Protein AF-A0A3M1JXD5-F1 (afdb_monomer_lite)

Radius of gyration: 14.43 Å; chains: 1; bounding box: 38×25×39 Å

pLDDT: mean 81.19, std 14.07, range [37.0, 92.88]

Sequence (109 aa):
MCRTNLETWLRRLETGLDRFEGVQWIERVGDIARLRDVVLHMTPEAAARCAARIDHEEIVRIDRAIAVATQTDETDDRARAAFMDACESLERCLAPARPYGRAPHVQES

Secondary structure (DSSP, 8-state):
--HHHHHHHHHHHHHHHTT--SHHHHHHHHHHHHHHHHHHT--HHHHHHHHHH--HHHHHHHHHHHHHHH-SSS-HHHHHHHHHHHHHHHHHHHGGG-SS---------

Structure (mmCIF, N/CA/C/O backbone):
data_AF-A0A3M1JXD5-F1
#
_entry.id   AF-A0A3M1JXD5-F1
#
loop_
_atom_site.group_PDB
_atom_site.id
_atom_site.type_symbol
_atom_site.label_atom_id
_atom_site.label_alt_id
_atom_site.label_comp_id
_atom_site.label_asym_id
_atom_site.label_entity_id
_atom_site.label_seq_id
_atom_site.pdbx_PDB_ins_code
_atom_site.Cartn_x
_atom_site.Cartn_y
_atom_site.Cartn_z
_atom_site.occupancy
_atom_site.B_iso_or_equiv
_atom_site.auth_seq_id
_atom_site.auth_comp_id
_atom_site.auth_asym_id
_atom_site.auth_atom_id
_atom_site.pdbx_PDB_model_num
ATOM 1 N N . MET A 1 1 ? 15.236 2.543 -5.110 1.00 67.81 1 MET A N 1
ATOM 2 C CA . MET A 1 1 ? 14.177 1.743 -4.453 1.00 67.81 1 MET A CA 1
ATOM 3 C C . MET A 1 1 ? 14.065 0.398 -5.149 1.00 67.81 1 MET A C 1
ATOM 5 O O . MET A 1 1 ? 14.149 0.374 -6.368 1.00 67.81 1 MET A O 1
ATOM 9 N N . CYS A 1 2 ? 13.896 -0.694 -4.402 1.00 75.75 2 CYS A N 1
ATOM 10 C CA . CYS A 1 2 ? 13.814 -2.055 -4.949 1.00 75.75 2 CYS A CA 1
ATOM 11 C C . CYS A 1 2 ? 12.413 -2.649 -4.737 1.00 75.75 2 CYS A C 1
ATOM 13 O O . CYS A 1 2 ? 11.705 -2.216 -3.829 1.00 75.75 2 CYS A O 1
ATOM 15 N N . ARG A 1 3 ? 12.038 -3.677 -5.517 1.00 82.12 3 ARG A N 1
ATOM 16 C CA . ARG A 1 3 ? 10.766 -4.423 -5.369 1.00 82.12 3 ARG A CA 1
ATOM 17 C C . ARG A 1 3 ? 10.488 -4.836 -3.917 1.00 82.12 3 ARG A C 1
ATOM 19 O O . ARG A 1 3 ? 9.366 -4.717 -3.444 1.00 82.12 3 ARG A O 1
ATOM 26 N N . THR A 1 4 ? 11.535 -5.212 -3.185 1.00 86.19 4 THR A N 1
ATOM 27 C CA . THR A 1 4 ? 11.487 -5.570 -1.760 1.00 86.19 4 THR A CA 1
ATOM 28 C C . THR A 1 4 ? 10.920 -4.463 -0.861 1.00 86.19 4 THR A C 1
ATOM 30 O O . THR A 1 4 ? 10.237 -4.766 0.114 1.00 86.19 4 THR A O 1
ATOM 33 N N . ASN A 1 5 ? 11.141 -3.182 -1.182 1.00 87.12 5 ASN A N 1
ATOM 34 C CA . ASN A 1 5 ? 10.566 -2.076 -0.408 1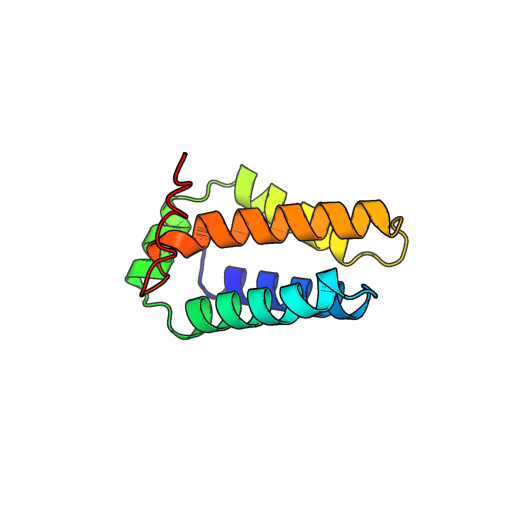.00 87.12 5 ASN A CA 1
ATOM 35 C C . ASN A 1 5 ? 9.046 -2.007 -0.606 1.00 87.12 5 ASN A C 1
ATOM 37 O O . ASN A 1 5 ? 8.313 -1.875 0.368 1.00 87.12 5 ASN A O 1
ATOM 41 N N . LEU A 1 6 ? 8.573 -2.179 -1.847 1.00 87.69 6 LEU A N 1
ATOM 42 C CA . LEU A 1 6 ? 7.142 -2.221 -2.171 1.00 87.69 6 LEU A CA 1
ATOM 43 C C . LEU A 1 6 ? 6.453 -3.407 -1.479 1.00 87.69 6 LEU A C 1
ATOM 45 O O . LEU A 1 6 ? 5.402 -3.239 -0.868 1.00 87.69 6 LEU A O 1
ATOM 49 N N . GLU A 1 7 ? 7.075 -4.590 -1.511 1.00 91.44 7 GLU A N 1
ATOM 50 C CA . GLU A 1 7 ? 6.590 -5.781 -0.796 1.00 91.44 7 GLU A CA 1
ATOM 51 C C . GLU A 1 7 ? 6.514 -5.541 0.723 1.00 91.44 7 GLU A C 1
ATOM 53 O O . GLU A 1 7 ? 5.544 -5.934 1.373 1.00 91.44 7 GLU A O 1
ATOM 58 N N . THR A 1 8 ? 7.519 -4.867 1.290 1.00 92.88 8 THR A N 1
ATOM 59 C CA . THR A 1 8 ? 7.568 -4.537 2.723 1.00 92.88 8 THR A CA 1
ATOM 60 C C . THR A 1 8 ? 6.454 -3.570 3.111 1.00 92.88 8 THR A C 1
ATOM 62 O O . THR A 1 8 ? 5.778 -3.783 4.117 1.00 92.88 8 THR A O 1
ATOM 65 N N . TRP A 1 9 ? 6.231 -2.528 2.313 1.00 92.44 9 TRP A N 1
ATOM 66 C CA . TRP A 1 9 ? 5.154 -1.570 2.536 1.00 92.44 9 TRP A CA 1
ATOM 67 C C . TRP A 1 9 ? 3.776 -2.217 2.473 1.00 92.44 9 TRP A C 1
ATOM 69 O O . TRP A 1 9 ? 2.975 -2.021 3.386 1.00 92.44 9 TRP A O 1
ATOM 79 N N . LEU A 1 10 ? 3.525 -3.049 1.459 1.00 92.31 10 LEU A N 1
ATOM 80 C CA . LEU A 1 10 ? 2.255 -3.759 1.327 1.00 92.31 10 LEU A CA 1
ATOM 81 C C . LEU A 1 10 ? 2.001 -4.698 2.502 1.00 92.31 10 LEU A C 1
ATOM 83 O O . LEU A 1 10 ? 0.914 -4.666 3.062 1.00 92.31 10 LEU A O 1
ATOM 87 N N . ARG A 1 11 ? 3.009 -5.458 2.947 1.00 92.19 11 ARG A N 1
ATOM 88 C CA . ARG A 1 11 ? 2.863 -6.332 4.120 1.00 92.19 11 ARG A CA 1
ATOM 89 C C . ARG A 1 11 ? 2.507 -5.547 5.384 1.00 92.19 11 ARG A C 1
ATOM 91 O O . ARG A 1 11 ? 1.678 -5.989 6.170 1.00 92.19 11 ARG A O 1
ATOM 98 N N . ARG A 1 12 ? 3.131 -4.384 5.594 1.00 92.19 12 ARG A N 1
ATOM 99 C CA . ARG A 1 12 ? 2.822 -3.528 6.750 1.00 92.19 12 ARG A CA 1
ATOM 100 C C . ARG A 1 12 ? 1.401 -2.973 6.670 1.00 92.19 12 ARG A C 1
ATOM 102 O O . ARG A 1 12 ? 0.726 -2.918 7.691 1.00 92.19 12 ARG A O 1
ATOM 109 N N . LEU A 1 13 ? 0.936 -2.601 5.478 1.00 90.56 13 LEU A N 1
ATOM 110 C CA . LEU A 1 13 ? -0.450 -2.185 5.277 1.00 90.56 13 LEU A CA 1
ATOM 111 C C . LEU A 1 13 ? -1.428 -3.338 5.51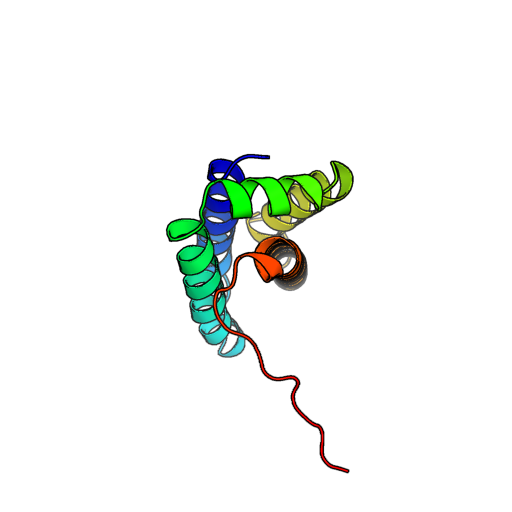3 1.00 90.56 13 LEU A C 1
ATOM 113 O O . LEU A 1 13 ? -2.392 -3.132 6.231 1.00 90.56 13 LEU A O 1
ATOM 117 N N . GLU A 1 14 ? -1.163 -4.550 5.020 1.00 90.25 14 GLU A N 1
ATOM 118 C CA . GLU A 1 14 ? -1.987 -5.733 5.331 1.00 90.25 14 GLU A CA 1
ATOM 119 C C . GLU A 1 14 ? -2.171 -5.894 6.851 1.00 90.25 14 GLU A C 1
ATOM 121 O O . GLU A 1 14 ? -3.296 -5.991 7.327 1.00 90.25 14 GLU A O 1
ATOM 126 N N . THR A 1 15 ? -1.086 -5.789 7.627 1.00 86.62 15 THR A N 1
ATOM 127 C CA . THR A 1 15 ? -1.153 -5.840 9.100 1.00 86.62 15 THR A CA 1
ATOM 128 C C . THR A 1 15 ? -1.947 -4.684 9.718 1.00 86.62 15 THR A C 1
ATOM 130 O O . THR A 1 15 ? -2.627 -4.871 10.724 1.00 86.62 15 THR A O 1
ATOM 133 N N . GLY A 1 16 ? -1.855 -3.474 9.160 1.00 83.88 16 GLY A N 1
ATOM 134 C CA . GLY A 1 16 ? -2.648 -2.332 9.627 1.00 83.88 16 GLY A CA 1
ATOM 135 C C . GLY A 1 16 ? -4.137 -2.489 9.316 1.00 83.88 16 GLY A C 1
ATOM 136 O O . GLY A 1 16 ? -4.978 -2.106 10.123 1.00 83.88 16 GLY A O 1
ATOM 137 N N . LEU A 1 17 ? -4.457 -3.096 8.173 1.00 85.25 17 LEU A N 1
ATOM 138 C CA . LEU A 1 17 ? -5.820 -3.292 7.696 1.00 85.25 17 LEU A CA 1
ATOM 139 C C . LEU A 1 17 ? -6.618 -4.267 8.567 1.00 85.25 17 LEU A C 1
ATOM 141 O O . LEU A 1 17 ? -7.799 -4.022 8.793 1.00 85.25 17 LEU A O 1
ATOM 145 N N . ASP A 1 18 ? -5.969 -5.301 9.113 1.00 82.62 18 ASP A N 1
ATOM 146 C CA . ASP A 1 18 ? -6.580 -6.269 10.044 1.00 82.62 18 ASP A CA 1
ATOM 147 C C . ASP A 1 18 ? -7.188 -5.608 11.293 1.00 82.62 18 ASP A C 1
ATOM 149 O O . ASP A 1 18 ? -7.982 -6.216 12.009 1.00 82.62 18 ASP A O 1
ATOM 153 N N . ARG A 1 19 ? -6.810 -4.357 11.573 1.00 79.81 19 ARG A N 1
ATOM 154 C CA . ARG A 1 19 ? -7.273 -3.590 12.731 1.00 79.81 19 ARG A CA 1
ATOM 155 C C . ARG A 1 19 ? -8.473 -2.699 12.431 1.00 79.81 19 ARG A C 1
ATOM 157 O O . ARG A 1 19 ? -9.043 -2.142 13.364 1.00 79.81 19 ARG A O 1
ATOM 164 N N . PHE A 1 20 ? -8.839 -2.516 11.165 1.00 83.44 20 PHE A N 1
ATOM 165 C CA . PHE A 1 20 ? -9.932 -1.627 10.791 1.00 83.44 20 PHE A CA 1
ATOM 166 C C . PHE A 1 20 ? -11.223 -2.403 10.549 1.00 83.44 20 PHE A C 1
ATOM 168 O O . PHE A 1 20 ? -11.305 -3.269 9.681 1.00 83.44 20 PHE A O 1
ATOM 175 N N . GLU A 1 21 ? -12.267 -2.037 11.288 1.00 79.38 21 GLU A N 1
ATOM 176 C CA . GLU A 1 21 ? -13.601 -2.612 11.137 1.00 79.38 21 GLU A CA 1
ATOM 177 C C . GLU A 1 21 ? -14.507 -1.725 10.269 1.00 79.38 21 GLU A C 1
ATOM 179 O O . GLU A 1 21 ? -14.421 -0.494 10.282 1.00 79.38 21 GLU A O 1
ATOM 184 N N . GLY A 1 22 ? -15.419 -2.353 9.521 1.00 80.12 22 GLY A N 1
ATOM 185 C CA . GLY A 1 22 ? -16.447 -1.678 8.725 1.00 80.12 22 GLY A CA 1
ATOM 186 C C . GLY A 1 22 ? -16.391 -2.001 7.230 1.00 80.12 22 GLY A C 1
ATOM 187 O O . GLY A 1 22 ? -15.350 -2.345 6.679 1.00 80.12 22 GLY A O 1
ATOM 188 N N . VAL A 1 23 ? -17.538 -1.864 6.555 1.00 77.44 23 VAL A N 1
ATOM 189 C CA . VAL A 1 23 ? -17.734 -2.290 5.152 1.00 77.44 23 VAL A CA 1
ATOM 190 C C . VAL A 1 23 ? -16.734 -1.640 4.192 1.00 77.44 23 VAL A C 1
ATOM 192 O O . VAL A 1 23 ? -16.205 -2.312 3.312 1.00 77.44 23 VAL A O 1
ATOM 195 N N . GLN A 1 24 ? -16.397 -0.366 4.409 1.00 77.44 24 GLN A N 1
ATOM 196 C CA . GLN A 1 24 ? -15.413 0.353 3.592 1.00 77.44 24 GLN A CA 1
ATOM 197 C C . GLN A 1 24 ? -14.009 -0.280 3.618 1.00 77.44 24 GLN A C 1
ATOM 199 O O . GLN A 1 24 ? -13.251 -0.125 2.667 1.00 77.44 24 GLN A O 1
ATOM 204 N N . TRP A 1 25 ? -13.649 -1.005 4.682 1.00 82.62 25 TRP A N 1
ATOM 205 C CA . TRP A 1 25 ? -12.334 -1.638 4.832 1.00 82.62 25 TRP A CA 1
ATOM 206 C C . TRP A 1 25 ? -12.264 -3.015 4.175 1.00 82.62 25 TRP A C 1
ATOM 208 O O . TRP A 1 25 ? -11.194 -3.427 3.735 1.00 82.62 25 TRP A O 1
ATOM 218 N N . ILE A 1 26 ? -13.412 -3.673 3.993 1.00 80.69 26 ILE A N 1
ATOM 219 C CA . ILE A 1 26 ? -13.517 -4.918 3.221 1.00 80.69 26 ILE A CA 1
ATOM 220 C C . ILE A 1 26 ? -13.091 -4.671 1.768 1.00 80.69 26 ILE A C 1
ATOM 222 O O . ILE A 1 26 ? -12.313 -5.442 1.208 1.00 80.69 26 ILE A O 1
ATOM 226 N N . GLU A 1 27 ? -13.532 -3.563 1.167 1.00 81.75 27 GLU A N 1
ATOM 227 C CA . GLU A 1 27 ? -13.108 -3.176 -0.186 1.00 81.75 27 GLU A CA 1
ATOM 228 C C . GLU A 1 27 ? -11.591 -2.939 -0.259 1.00 81.75 27 GLU A C 1
ATOM 230 O O . GLU A 1 27 ? -10.940 -3.325 -1.235 1.00 81.75 27 GLU A O 1
ATOM 235 N 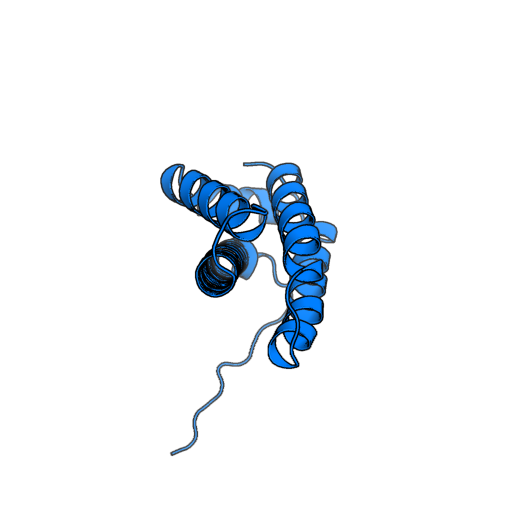N . ARG A 1 28 ? -11.000 -2.396 0.816 1.00 85.19 28 ARG A N 1
ATOM 236 C CA . ARG A 1 28 ? -9.552 -2.156 0.904 1.00 85.19 28 ARG A CA 1
ATOM 237 C C . ARG A 1 28 ? -8.728 -3.431 0.978 1.00 85.19 28 ARG A C 1
ATOM 239 O O . ARG A 1 28 ? -7.621 -3.434 0.446 1.00 85.19 28 ARG A O 1
ATOM 246 N N . VAL A 1 29 ? -9.262 -4.527 1.518 1.00 85.00 29 VAL A N 1
ATOM 247 C CA . VAL A 1 29 ? -8.594 -5.841 1.440 1.00 85.00 29 VAL A CA 1
ATOM 248 C C . VAL A 1 29 ? -8.398 -6.231 -0.026 1.00 85.00 29 VAL A C 1
ATOM 250 O O . VAL A 1 29 ? -7.309 -6.643 -0.430 1.00 85.00 29 VAL A O 1
ATOM 253 N N . GLY A 1 30 ? -9.427 -6.022 -0.852 1.00 84.25 30 GLY A N 1
ATOM 254 C CA . GLY A 1 30 ? -9.366 -6.268 -2.291 1.00 84.25 30 GLY A CA 1
ATOM 255 C C . GLY A 1 30 ? -8.432 -5.315 -3.047 1.00 84.25 30 GLY A C 1
ATOM 256 O O . GLY A 1 30 ? -7.808 -5.722 -4.029 1.00 84.25 30 GLY A O 1
ATOM 257 N N . ASP A 1 31 ? -8.315 -4.055 -2.625 1.00 86.12 31 ASP A N 1
ATOM 258 C CA . ASP A 1 31 ? -7.356 -3.101 -3.207 1.00 86.12 31 ASP A CA 1
ATOM 259 C C . ASP A 1 31 ? -5.905 -3.486 -2.882 1.00 86.12 31 ASP A C 1
ATOM 261 O O . ASP A 1 31 ? -5.064 -3.534 -3.781 1.00 86.12 31 ASP A O 1
ATOM 265 N N . ILE A 1 32 ? -5.612 -3.834 -1.625 1.00 88.31 32 ILE A N 1
ATOM 266 C CA . ILE A 1 32 ? -4.276 -4.273 -1.199 1.00 88.31 32 ILE A CA 1
ATOM 267 C C . ILE A 1 32 ? -3.872 -5.570 -1.907 1.00 88.31 32 ILE A C 1
ATOM 269 O O . ILE A 1 32 ? -2.754 -5.661 -2.419 1.00 88.31 32 ILE A O 1
ATOM 273 N N . ALA A 1 33 ? -4.788 -6.536 -2.031 1.00 88.38 33 ALA A N 1
ATOM 274 C CA . ALA A 1 33 ? -4.542 -7.763 -2.787 1.00 88.38 33 ALA A CA 1
ATOM 275 C C . ALA A 1 33 ? -4.188 -7.472 -4.258 1.00 88.38 33 ALA A C 1
ATOM 277 O O . ALA A 1 33 ? -3.252 -8.063 -4.798 1.00 88.38 33 ALA A O 1
ATOM 278 N N . ARG A 1 34 ? -4.872 -6.509 -4.893 1.00 86.94 34 ARG A N 1
ATOM 279 C CA . ARG A 1 34 ? -4.564 -6.065 -6.263 1.00 86.94 34 ARG A CA 1
ATOM 280 C C . ARG A 1 34 ? -3.207 -5.372 -6.366 1.00 86.94 34 ARG A C 1
ATOM 282 O O . ARG A 1 34 ? -2.462 -5.631 -7.307 1.00 86.94 34 ARG A O 1
ATOM 289 N N . LEU A 1 35 ? -2.851 -4.510 -5.414 1.00 89.19 35 LEU A N 1
ATOM 290 C CA . LEU A 1 35 ? -1.526 -3.881 -5.382 1.00 89.19 35 LEU A CA 1
ATOM 291 C C . LEU A 1 35 ? -0.408 -4.914 -5.217 1.00 89.19 35 LEU A C 1
ATOM 293 O O . LEU A 1 35 ? 0.634 -4.813 -5.866 1.00 89.19 35 LEU A O 1
ATOM 297 N N . ARG A 1 36 ? -0.641 -5.929 -4.385 1.00 90.31 36 ARG A N 1
ATOM 298 C CA . ARG A 1 36 ? 0.279 -7.048 -4.190 1.00 90.31 36 ARG A CA 1
ATOM 299 C C . ARG A 1 36 ? 0.462 -7.877 -5.450 1.00 90.31 36 ARG A C 1
ATOM 301 O O . ARG A 1 36 ? 1.600 -8.209 -5.765 1.00 90.31 36 ARG A O 1
ATOM 308 N N . ASP A 1 37 ? -0.612 -8.162 -6.177 1.00 90.69 37 ASP A N 1
ATOM 309 C CA . ASP A 1 37 ? -0.550 -8.859 -7.464 1.00 90.69 37 ASP A CA 1
ATOM 310 C C . ASP A 1 37 ? 0.328 -8.100 -8.478 1.00 90.69 37 ASP A C 1
ATOM 312 O O . ASP A 1 37 ? 1.247 -8.668 -9.071 1.00 90.69 37 ASP A O 1
ATOM 316 N N . VAL A 1 38 ? 0.151 -6.776 -8.569 1.00 88.94 38 VAL A N 1
ATOM 317 C CA . VAL A 1 38 ? 0.976 -5.909 -9.430 1.00 88.94 38 VAL A CA 1
ATOM 318 C C . VAL A 1 38 ? 2.454 -5.976 -9.047 1.00 88.94 38 VAL A C 1
ATOM 320 O O . VAL A 1 38 ? 3.306 -6.074 -9.927 1.00 88.94 38 VAL A O 1
ATOM 323 N N . VAL A 1 39 ? 2.780 -5.932 -7.751 1.00 88.62 39 VAL A N 1
ATOM 324 C CA . VAL A 1 39 ? 4.172 -6.033 -7.278 1.00 88.62 39 VAL A CA 1
ATOM 325 C C . VAL A 1 39 ? 4.749 -7.431 -7.522 1.00 88.62 39 VAL A C 1
ATOM 327 O O . VAL A 1 39 ? 5.914 -7.546 -7.908 1.00 88.62 39 VAL A O 1
ATOM 330 N N . LEU A 1 40 ? 3.947 -8.485 -7.350 1.00 89.12 40 LEU A N 1
ATOM 331 C CA . LEU A 1 40 ? 4.352 -9.875 -7.565 1.00 89.12 40 LEU A CA 1
ATOM 332 C C . LEU A 1 40 ? 4.721 -10.141 -9.030 1.00 89.12 40 LEU A C 1
ATOM 334 O O . LEU A 1 40 ? 5.732 -10.790 -9.304 1.00 89.12 40 LEU A O 1
ATOM 338 N N . HIS A 1 41 ? 3.933 -9.601 -9.960 1.00 88.50 41 HIS A N 1
ATOM 339 C CA . HIS A 1 41 ? 4.129 -9.743 -11.403 1.00 88.50 41 HIS A CA 1
ATOM 340 C C . HIS A 1 41 ? 4.959 -8.608 -12.029 1.00 88.50 41 HIS A C 1
ATOM 342 O O . HIS A 1 41 ? 5.096 -8.528 -13.252 1.00 88.50 41 HIS A O 1
ATOM 348 N N . MET A 1 42 ? 5.554 -7.739 -11.206 1.00 86.88 42 MET A N 1
ATOM 349 C CA . MET A 1 42 ? 6.337 -6.596 -11.664 1.00 86.88 42 MET A CA 1
ATOM 350 C C . MET A 1 42 ? 7.643 -7.027 -12.341 1.00 86.88 42 MET A C 1
ATOM 352 O O . MET A 1 42 ? 8.475 -7.724 -11.754 1.00 86.88 42 MET A O 1
ATOM 356 N N . THR A 1 43 ? 7.872 -6.535 -13.561 1.00 87.81 43 THR A N 1
ATOM 357 C CA . THR A 1 43 ? 9.150 -6.719 -14.260 1.00 87.81 43 THR A CA 1
ATOM 358 C C . THR A 1 43 ? 10.247 -5.824 -13.662 1.00 87.81 43 THR A C 1
ATOM 360 O O . THR A 1 43 ? 9.945 -4.771 -13.092 1.00 87.81 43 THR A O 1
ATOM 363 N N . PRO A 1 44 ? 11.539 -6.170 -13.823 1.00 83.94 44 PRO A N 1
ATOM 364 C CA . PRO A 1 44 ? 12.640 -5.311 -13.379 1.00 83.94 44 PRO A CA 1
ATOM 365 C C . PRO A 1 44 ? 12.582 -3.894 -13.967 1.00 83.94 44 PRO A C 1
ATOM 367 O O . PRO A 1 44 ? 12.893 -2.923 -13.282 1.00 83.94 44 PRO A O 1
ATOM 370 N N . GLU A 1 45 ? 12.137 -3.764 -15.219 1.00 85.19 45 GLU A N 1
ATOM 371 C CA . GLU A 1 45 ? 11.968 -2.470 -15.879 1.00 85.19 45 GLU A CA 1
ATOM 372 C C . GLU A 1 45 ? 10.849 -1.642 -15.232 1.00 85.19 45 GLU A C 1
ATOM 374 O O . GLU A 1 45 ? 11.041 -0.462 -14.944 1.00 85.19 45 GLU A O 1
ATOM 379 N N . ALA A 1 46 ? 9.698 -2.257 -14.942 1.00 83.31 46 ALA A N 1
ATOM 380 C CA . ALA A 1 46 ? 8.607 -1.589 -14.239 1.00 83.31 46 ALA A CA 1
ATOM 381 C C . ALA A 1 46 ? 9.041 -1.141 -12.833 1.00 83.31 46 ALA A C 1
ATOM 383 O O . ALA A 1 46 ? 8.782 -0.001 -12.451 1.00 83.31 46 ALA A O 1
ATOM 384 N N . ALA A 1 47 ? 9.795 -1.978 -12.112 1.00 84.38 47 ALA A N 1
ATOM 385 C CA . ALA A 1 47 ? 10.368 -1.618 -10.817 1.00 84.38 47 ALA A CA 1
ATOM 386 C C . ALA A 1 47 ? 11.339 -0.427 -10.917 1.00 84.38 47 ALA A C 1
ATOM 388 O O . ALA A 1 47 ? 11.292 0.476 -10.080 1.00 84.38 47 ALA A O 1
ATOM 389 N N . ALA A 1 48 ? 12.182 -0.383 -11.955 1.00 83.25 48 ALA A N 1
ATOM 390 C CA . ALA A 1 48 ? 13.083 0.741 -12.204 1.00 83.25 48 ALA A CA 1
ATOM 391 C C . ALA A 1 48 ? 12.319 2.038 -12.529 1.00 83.25 48 ALA A C 1
ATOM 393 O O . ALA A 1 48 ? 12.661 3.099 -12.007 1.00 83.25 4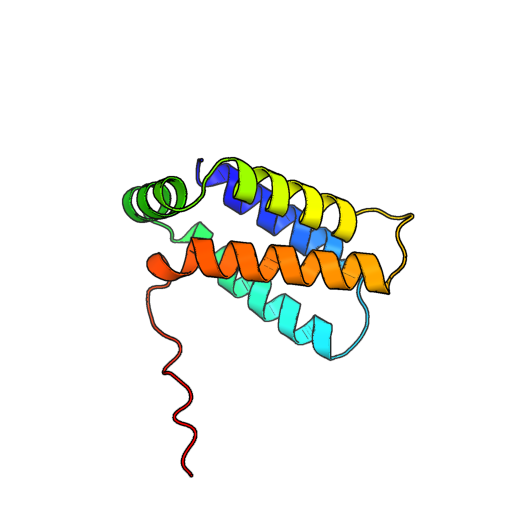8 ALA A O 1
ATOM 394 N N . ARG A 1 49 ? 11.244 1.961 -13.328 1.00 83.56 49 ARG A N 1
ATOM 395 C CA . ARG A 1 49 ? 10.376 3.115 -13.625 1.00 83.56 49 ARG A CA 1
ATOM 396 C C . ARG A 1 49 ? 9.660 3.633 -12.377 1.00 83.56 49 ARG A C 1
ATOM 398 O O . ARG A 1 49 ? 9.590 4.845 -12.192 1.00 83.56 49 ARG A O 1
ATOM 405 N N . CYS A 1 50 ? 9.167 2.746 -11.512 1.00 81.62 50 CYS A N 1
ATOM 406 C CA . CYS A 1 50 ? 8.611 3.127 -10.211 1.00 81.62 50 CYS A CA 1
ATOM 407 C C . CYS A 1 50 ? 9.664 3.846 -9.358 1.00 81.62 50 CYS A C 1
ATOM 409 O O . CYS A 1 50 ? 9.418 4.947 -8.875 1.00 81.62 50 CYS A O 1
ATOM 411 N N . ALA A 1 51 ? 10.865 3.271 -9.247 1.00 81.94 51 ALA A N 1
ATOM 412 C CA . ALA A 1 51 ? 11.961 3.837 -8.465 1.00 81.94 51 ALA A CA 1
ATOM 413 C C . ALA A 1 51 ? 12.433 5.215 -8.962 1.00 81.94 51 ALA A C 1
ATOM 415 O O . ALA A 1 51 ? 12.899 6.008 -8.153 1.00 81.94 51 ALA A O 1
ATOM 416 N N . ALA A 1 52 ? 12.320 5.501 -10.261 1.00 82.38 52 ALA A N 1
ATOM 417 C CA . ALA A 1 52 ? 12.695 6.792 -10.838 1.00 82.38 52 ALA A CA 1
ATOM 418 C C . ALA A 1 52 ? 11.653 7.904 -10.609 1.00 82.38 52 ALA A C 1
ATOM 420 O O . ALA A 1 52 ? 11.985 9.079 -10.727 1.00 82.38 52 ALA A O 1
ATOM 421 N N . ARG A 1 53 ? 10.393 7.551 -10.319 1.00 79.38 53 ARG A N 1
ATOM 422 C CA . ARG A 1 53 ? 9.288 8.511 -10.123 1.00 79.38 53 ARG A CA 1
ATOM 423 C C . ARG A 1 53 ? 9.080 8.926 -8.674 1.00 79.38 53 ARG A C 1
ATOM 425 O O . ARG A 1 53 ? 8.324 9.855 -8.417 1.00 79.38 53 ARG A O 1
ATOM 432 N N . ILE A 1 54 ? 9.679 8.189 -7.755 1.00 84.06 54 ILE A N 1
ATOM 433 C CA . ILE A 1 54 ? 9.499 8.371 -6.327 1.00 84.06 54 ILE A CA 1
ATOM 434 C C . ILE A 1 54 ? 10.788 8.952 -5.756 1.00 84.06 54 ILE A C 1
ATOM 436 O O . ILE A 1 54 ? 11.850 8.326 -5.781 1.00 84.06 54 ILE A O 1
ATOM 440 N N . ASP A 1 55 ? 10.704 10.197 -5.312 1.00 85.56 55 ASP A N 1
ATOM 441 C CA . ASP A 1 55 ? 11.822 10.859 -4.660 1.00 85.56 55 ASP A CA 1
ATOM 442 C C . ASP A 1 55 ? 11.956 10.401 -3.201 1.00 85.56 55 ASP A C 1
ATOM 444 O O . ASP A 1 55 ? 11.165 9.615 -2.672 1.00 85.56 55 ASP A O 1
ATOM 448 N N . HIS A 1 56 ? 13.016 10.864 -2.546 1.00 84.56 56 HIS A N 1
ATOM 449 C CA . HIS A 1 56 ? 13.274 10.520 -1.155 1.00 84.56 56 HIS A CA 1
ATOM 450 C C . HIS A 1 56 ? 12.180 11.029 -0.204 1.00 84.56 56 HIS A C 1
ATOM 452 O O . HIS A 1 56 ? 11.888 10.362 0.788 1.00 84.56 56 HIS A O 1
ATOM 458 N N . GLU A 1 57 ? 11.562 12.172 -0.499 1.00 87.62 57 GLU A N 1
ATOM 459 C CA . GLU A 1 57 ? 10.527 12.758 0.354 1.00 87.62 57 GLU A CA 1
ATOM 460 C C . GLU A 1 57 ? 9.259 11.902 0.335 1.00 87.62 57 GLU A C 1
ATOM 462 O O . GLU A 1 57 ? 8.693 11.608 1.388 1.00 87.62 57 GLU A O 1
ATOM 467 N N . GLU A 1 58 ? 8.866 11.412 -0.838 1.00 87.38 58 GLU A N 1
ATOM 468 C CA . GLU A 1 58 ? 7.716 10.530 -1.003 1.00 87.38 58 GLU A CA 1
ATOM 469 C C . GLU A 1 58 ? 7.959 9.156 -0.352 1.00 87.38 58 GLU A C 1
ATOM 471 O O . GLU A 1 58 ? 7.054 8.593 0.263 1.00 87.38 58 GLU A O 1
ATOM 476 N N . ILE A 1 59 ? 9.194 8.636 -0.388 1.00 89.25 59 ILE A N 1
ATOM 477 C CA . ILE A 1 59 ? 9.582 7.430 0.374 1.00 89.25 59 ILE A CA 1
ATOM 478 C C . ILE A 1 59 ? 9.353 7.647 1.871 1.00 89.25 59 ILE A C 1
ATOM 480 O O . ILE A 1 59 ? 8.685 6.842 2.520 1.00 89.25 59 ILE A O 1
ATOM 484 N N . VAL A 1 60 ? 9.888 8.744 2.414 1.00 90.88 60 VAL A N 1
ATOM 485 C CA . VAL A 1 60 ? 9.760 9.083 3.838 1.00 90.88 60 VAL A CA 1
ATOM 486 C C . VAL A 1 60 ? 8.295 9.294 4.218 1.00 90.88 60 VAL A C 1
ATOM 488 O O . VAL A 1 60 ? 7.870 8.866 5.295 1.00 90.88 60 VAL A O 1
ATOM 491 N N . ARG A 1 61 ? 7.501 9.910 3.337 1.00 90.81 61 ARG A N 1
ATOM 492 C CA . ARG A 1 61 ? 6.061 10.093 3.529 1.00 90.81 61 ARG A CA 1
ATOM 493 C C . ARG A 1 61 ? 5.333 8.758 3.629 1.00 90.81 61 ARG A C 1
ATOM 495 O O . ARG A 1 61 ? 4.602 8.561 4.598 1.00 90.81 61 ARG A O 1
ATOM 502 N N . ILE A 1 62 ? 5.566 7.840 2.689 1.00 91.62 62 ILE A N 1
ATOM 503 C CA . ILE A 1 62 ? 4.959 6.501 2.697 1.00 91.62 62 ILE A CA 1
ATOM 504 C C . ILE A 1 62 ? 5.347 5.750 3.970 1.00 91.62 62 ILE A C 1
ATOM 506 O O . ILE A 1 62 ? 4.477 5.228 4.666 1.00 91.62 62 ILE A O 1
ATOM 510 N N . ASP A 1 63 ? 6.632 5.741 4.328 1.00 92.25 63 ASP A N 1
ATOM 511 C CA . ASP A 1 63 ? 7.103 5.062 5.535 1.00 92.25 63 ASP A CA 1
ATOM 512 C C . ASP A 1 63 ? 6.460 5.621 6.808 1.00 92.25 63 ASP A C 1
ATOM 514 O O . ASP A 1 63 ? 6.050 4.855 7.688 1.00 92.25 63 ASP A O 1
ATOM 518 N N . ARG A 1 64 ? 6.328 6.950 6.899 1.00 92.88 64 ARG A N 1
ATOM 519 C CA . ARG A 1 64 ? 5.668 7.621 8.021 1.00 92.88 64 ARG A CA 1
ATOM 520 C C . ARG A 1 64 ? 4.179 7.299 8.072 1.00 92.88 64 ARG A C 1
ATOM 522 O O . ARG A 1 64 ? 3.670 6.997 9.149 1.00 92.88 64 ARG A O 1
ATOM 529 N N . ALA A 1 65 ? 3.490 7.356 6.938 1.00 91.88 65 ALA A N 1
ATOM 530 C CA . ALA A 1 65 ? 2.066 7.063 6.845 1.00 91.88 65 ALA A CA 1
ATOM 531 C C . ALA A 1 65 ? 1.775 5.612 7.260 1.00 91.88 65 ALA A C 1
ATOM 533 O O . ALA A 1 65 ? 0.925 5.369 8.113 1.00 91.88 65 ALA A O 1
ATOM 534 N N . ILE A 1 66 ? 2.567 4.655 6.772 1.00 92.56 66 ILE A N 1
ATOM 535 C CA . ILE A 1 66 ? 2.472 3.246 7.175 1.00 92.56 66 ILE A CA 1
ATOM 536 C C . ILE A 1 66 ? 2.773 3.077 8.666 1.00 92.56 66 ILE A C 1
ATOM 538 O O . ILE A 1 66 ? 2.100 2.304 9.347 1.00 92.56 66 ILE A O 1
ATOM 542 N N . ALA A 1 67 ? 3.773 3.782 9.199 1.00 91.62 67 ALA A N 1
ATOM 543 C CA . ALA A 1 67 ? 4.081 3.722 10.624 1.00 91.62 67 ALA A CA 1
ATOM 544 C C . ALA A 1 67 ? 2.896 4.197 11.476 1.00 91.62 67 ALA A C 1
ATOM 546 O O . ALA A 1 67 ? 2.528 3.507 12.417 1.00 91.62 67 ALA A O 1
ATOM 547 N N . VAL A 1 68 ? 2.263 5.315 11.119 1.00 90.75 68 VAL A N 1
ATOM 548 C CA . VAL A 1 68 ? 1.076 5.822 11.828 1.00 90.75 68 VAL A CA 1
ATOM 549 C C . VAL A 1 68 ? -0.109 4.865 11.678 1.00 90.75 68 VAL A C 1
ATOM 551 O O . VAL A 1 68 ? -0.770 4.559 12.662 1.00 90.75 68 VAL A O 1
ATOM 554 N N . ALA A 1 69 ? -0.342 4.331 10.478 1.00 89.00 69 ALA A N 1
ATOM 555 C CA . ALA A 1 69 ? -1.433 3.392 10.212 1.00 89.00 69 ALA A CA 1
ATOM 556 C C . ALA A 1 69 ? -1.323 2.078 11.004 1.00 89.00 69 ALA A C 1
ATOM 558 O O . ALA A 1 69 ? -2.326 1.419 11.255 1.00 89.00 69 ALA A O 1
ATOM 559 N N . THR A 1 70 ? -0.103 1.681 11.378 1.00 87.12 70 THR A N 1
ATOM 560 C CA . THR A 1 70 ? 0.170 0.403 12.056 1.00 87.12 70 THR A CA 1
ATOM 561 C C . THR A 1 70 ? 0.401 0.541 13.562 1.00 87.12 70 THR A C 1
ATOM 563 O O . THR A 1 70 ? 0.402 -0.472 14.262 1.00 87.12 70 THR A O 1
ATOM 566 N N . GLN A 1 71 ? 0.551 1.761 14.089 1.00 85.25 71 GLN A N 1
ATOM 567 C CA . GLN A 1 71 ? 0.775 2.015 15.517 1.00 85.25 71 GLN A CA 1
ATOM 568 C C . GLN A 1 71 ? -0.462 1.714 16.365 1.00 85.25 71 GLN A C 1
ATOM 570 O O . GLN A 1 71 ? -1.591 2.022 15.988 1.00 85.25 71 GLN A O 1
ATOM 575 N N . THR A 1 72 ? -0.261 1.069 17.514 1.00 69.69 72 THR A N 1
ATOM 576 C CA . THR A 1 72 ? -1.345 0.653 18.419 1.00 69.69 72 THR A CA 1
ATOM 577 C C . THR A 1 72 ? -1.960 1.801 19.202 1.00 69.69 72 THR A C 1
ATOM 579 O O . THR A 1 72 ? -3.142 1.734 19.517 1.00 69.69 72 THR A O 1
ATOM 582 N N . ASP A 1 73 ? -1.179 2.851 19.443 1.00 74.25 73 ASP A N 1
ATOM 583 C CA . ASP A 1 73 ? -1.519 3.927 20.380 1.00 74.25 73 ASP A CA 1
ATOM 584 C C . ASP A 1 73 ? -2.092 5.175 19.680 1.00 74.25 73 ASP A C 1
ATOM 586 O O . ASP A 1 73 ? -2.397 6.180 20.322 1.00 74.25 73 ASP A O 1
ATOM 590 N N . GLU A 1 74 ? -2.222 5.129 18.354 1.00 74.81 74 GLU A N 1
ATOM 591 C CA . GLU A 1 74 ? -2.803 6.201 17.547 1.00 74.81 74 GLU A CA 1
ATOM 592 C C . GLU A 1 74 ? -4.333 6.137 17.558 1.00 74.81 74 GLU A C 1
ATOM 594 O O . GLU A 1 74 ? -4.930 5.067 17.685 1.00 74.81 74 GLU A O 1
ATOM 599 N N . THR A 1 75 ? -4.991 7.289 17.401 1.00 75.88 75 THR A N 1
ATOM 600 C CA . THR A 1 75 ? -6.452 7.302 17.277 1.00 75.88 75 THR A CA 1
ATOM 601 C C . THR A 1 75 ? -6.879 6.581 16.002 1.00 75.88 75 THR A C 1
ATOM 603 O O . THR A 1 75 ? -6.247 6.733 14.952 1.00 75.88 75 THR A O 1
ATOM 606 N N . ASP A 1 76 ? -7.988 5.842 16.079 1.00 80.00 76 ASP A N 1
ATOM 607 C CA . ASP A 1 76 ? -8.528 5.071 14.954 1.00 80.00 76 ASP A CA 1
ATOM 608 C C . ASP A 1 76 ? -8.656 5.927 13.684 1.00 80.00 76 ASP A C 1
ATOM 610 O O . ASP A 1 76 ? -8.208 5.527 12.614 1.00 80.00 76 ASP A O 1
ATOM 614 N N . ASP A 1 77 ? -9.165 7.155 13.793 1.00 86.12 77 ASP A N 1
ATOM 615 C CA . ASP A 1 77 ? -9.329 8.049 12.640 1.00 86.12 77 ASP A CA 1
ATOM 616 C C . ASP A 1 77 ? -7.997 8.499 12.027 1.00 86.12 77 ASP A C 1
ATOM 618 O O . ASP A 1 77 ? -7.877 8.611 10.804 1.00 86.12 77 ASP A O 1
ATOM 622 N N . ARG A 1 78 ? -6.966 8.721 12.850 1.00 87.69 78 ARG A N 1
ATOM 623 C CA . ARG A 1 78 ? -5.637 9.111 12.368 1.00 87.69 78 ARG A CA 1
ATOM 624 C C . ARG A 1 78 ? -4.919 7.940 11.709 1.00 87.69 78 ARG A C 1
ATOM 626 O O . ARG A 1 78 ? -4.308 8.129 10.656 1.00 87.69 78 ARG A O 1
ATOM 633 N N . ALA A 1 79 ? -5.031 6.745 12.283 1.00 89.19 79 ALA A N 1
ATOM 634 C CA . ALA A 1 79 ? -4.503 5.522 11.689 1.00 89.19 79 ALA A CA 1
ATOM 635 C C . ALA A 1 79 ? -5.170 5.237 10.332 1.00 89.19 79 ALA A C 1
ATOM 637 O O . ALA A 1 79 ? -4.481 4.981 9.343 1.00 89.19 79 ALA A O 1
ATOM 638 N N . ARG A 1 80 ? -6.498 5.386 10.252 1.00 88.62 80 ARG A N 1
ATOM 639 C CA . ARG A 1 80 ? -7.281 5.239 9.015 1.00 88.62 80 ARG A CA 1
ATOM 640 C C . ARG A 1 80 ? -6.886 6.258 7.945 1.00 88.62 80 ARG A C 1
ATOM 642 O O . ARG A 1 80 ? -6.686 5.887 6.790 1.00 88.62 80 ARG A O 1
ATOM 649 N N . ALA A 1 81 ? -6.732 7.531 8.312 1.00 90.56 81 ALA A N 1
ATOM 650 C CA . ALA A 1 81 ? -6.294 8.574 7.384 1.00 90.56 81 ALA A CA 1
ATOM 651 C C . ALA A 1 81 ? -4.882 8.304 6.840 1.00 90.56 81 ALA A C 1
ATOM 653 O O . ALA A 1 81 ? -4.649 8.398 5.636 1.00 90.56 81 ALA A O 1
ATOM 654 N N . ALA A 1 82 ? -3.954 7.909 7.714 1.00 91.94 82 ALA A N 1
ATOM 655 C CA . ALA A 1 82 ? -2.594 7.567 7.317 1.00 91.94 82 ALA A CA 1
ATOM 656 C C . ALA A 1 82 ? -2.544 6.320 6.421 1.00 91.94 82 ALA A C 1
ATOM 658 O O . ALA A 1 82 ? -1.766 6.271 5.470 1.00 91.94 82 ALA A O 1
ATOM 659 N N . PHE A 1 83 ? -3.409 5.334 6.668 1.00 91.50 83 PHE A N 1
ATOM 660 C CA . PHE A 1 83 ? -3.535 4.171 5.797 1.00 91.50 83 PHE A CA 1
ATOM 661 C C . PHE A 1 83 ? -3.953 4.568 4.379 1.00 91.50 83 PHE A C 1
ATOM 663 O O . PHE A 1 83 ? -3.377 4.081 3.404 1.00 91.50 83 PHE A O 1
ATOM 670 N N . MET A 1 84 ? -4.938 5.462 4.254 1.00 90.75 84 MET A N 1
ATOM 671 C CA . MET A 1 84 ? -5.397 5.946 2.950 1.00 90.75 84 MET A CA 1
ATOM 672 C C . MET A 1 84 ? -4.295 6.715 2.209 1.00 90.75 84 MET A C 1
ATOM 674 O O . MET A 1 84 ? -4.071 6.436 1.032 1.00 90.75 84 MET A O 1
ATOM 678 N N . ASP A 1 85 ? -3.561 7.601 2.895 1.00 92.56 85 ASP A N 1
ATOM 679 C CA . ASP A 1 85 ? -2.434 8.354 2.310 1.00 92.56 85 ASP A CA 1
ATOM 680 C C . ASP A 1 85 ? -1.330 7.416 1.789 1.00 92.56 85 ASP A C 1
ATOM 682 O O . ASP A 1 85 ? -0.810 7.589 0.681 1.00 92.56 85 ASP A O 1
ATOM 686 N N . ALA A 1 86 ? -1.011 6.367 2.555 1.00 91.81 86 ALA A N 1
ATOM 687 C CA . ALA A 1 86 ? -0.055 5.347 2.141 1.00 91.81 86 ALA A CA 1
ATOM 688 C C . ALA A 1 86 ? -0.543 4.565 0.911 1.00 91.81 86 ALA A C 1
ATOM 690 O O . ALA A 1 86 ? 0.225 4.370 -0.033 1.00 91.81 86 ALA A O 1
ATOM 691 N N . CYS A 1 87 ? -1.814 4.147 0.892 1.00 89.88 87 CYS A N 1
ATOM 692 C CA . CYS A 1 87 ? -2.393 3.436 -0.246 1.00 89.88 87 CYS A CA 1
ATOM 693 C C . CYS A 1 87 ? -2.339 4.282 -1.514 1.00 89.88 87 CYS A C 1
ATOM 695 O O . CYS A 1 87 ? -1.787 3.827 -2.509 1.00 89.88 87 CYS A O 1
ATOM 697 N N . GLU A 1 88 ? -2.834 5.520 -1.473 1.00 89.19 88 GLU A N 1
ATOM 698 C CA . GLU A 1 88 ? -2.853 6.420 -2.629 1.00 89.19 88 GLU A CA 1
ATOM 699 C C . GLU A 1 88 ? -1.444 6.659 -3.193 1.00 89.19 88 GLU A C 1
ATOM 701 O O . GLU A 1 88 ? -1.225 6.632 -4.407 1.00 89.19 88 GLU A O 1
ATOM 706 N N . SER A 1 89 ? -0.460 6.835 -2.313 1.00 89.56 89 SER A N 1
ATOM 707 C CA . SER A 1 89 ? 0.939 7.014 -2.707 1.00 89.56 89 SER A CA 1
ATOM 708 C C . SER A 1 89 ? 1.507 5.763 -3.392 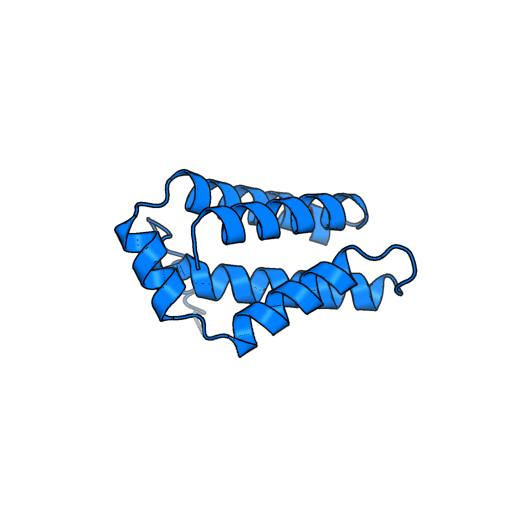1.00 89.56 89 SER A C 1
ATOM 710 O O . SER A 1 89 ? 2.171 5.864 -4.429 1.00 89.56 89 SER A O 1
ATOM 712 N N . LEU A 1 90 ? 1.182 4.567 -2.888 1.00 87.94 90 LEU A N 1
ATOM 713 C CA . LEU A 1 90 ? 1.543 3.305 -3.540 1.00 87.94 90 LEU A CA 1
ATOM 714 C C . LEU A 1 90 ? 0.820 3.118 -4.876 1.00 87.94 90 LEU A C 1
ATOM 716 O O . LEU A 1 90 ? 1.445 2.682 -5.841 1.00 87.94 90 LEU A O 1
ATOM 720 N N . GLU A 1 91 ? -0.460 3.477 -4.979 1.00 88.19 91 GLU A N 1
ATOM 721 C CA . GLU A 1 91 ? -1.197 3.420 -6.243 1.00 88.19 91 GLU A CA 1
ATOM 722 C C . GLU A 1 91 ? -0.560 4.318 -7.306 1.00 88.19 91 GLU A C 1
ATOM 724 O O . GLU A 1 91 ? -0.340 3.867 -8.431 1.00 88.19 91 GLU A O 1
ATOM 729 N N . ARG A 1 92 ? -0.207 5.562 -6.950 1.00 84.44 92 ARG A N 1
ATOM 730 C CA . ARG A 1 92 ? 0.482 6.507 -7.846 1.00 84.44 92 ARG A CA 1
ATOM 731 C C . ARG A 1 92 ? 1.843 5.980 -8.295 1.00 84.44 92 ARG A C 1
ATOM 733 O O . ARG A 1 92 ? 2.206 6.133 -9.463 1.00 84.44 92 ARG A O 1
ATOM 740 N N . CYS A 1 93 ? 2.581 5.340 -7.390 1.00 84.81 93 CYS A N 1
ATOM 741 C CA . CYS A 1 93 ? 3.864 4.712 -7.696 1.00 84.81 93 CYS A CA 1
ATOM 742 C C . CYS A 1 93 ? 3.699 3.524 -8.660 1.00 84.81 93 CYS A C 1
ATOM 744 O O . CYS A 1 93 ? 4.443 3.405 -9.634 1.00 84.81 93 CYS A O 1
ATOM 746 N N . LEU A 1 94 ? 2.695 2.675 -8.422 1.00 83.81 94 LEU A N 1
ATOM 747 C CA . LEU A 1 94 ? 2.461 1.417 -9.137 1.00 83.81 94 LEU A CA 1
ATOM 748 C C . LEU A 1 94 ? 1.622 1.562 -10.414 1.00 83.81 94 LEU A C 1
ATOM 750 O O . LEU A 1 94 ? 1.577 0.625 -11.209 1.00 83.81 94 LEU A O 1
ATOM 754 N N . ALA A 1 95 ? 0.985 2.710 -10.652 1.00 80.56 95 ALA A N 1
ATOM 755 C CA . ALA A 1 95 ? 0.156 2.965 -11.833 1.00 80.56 95 ALA A CA 1
ATOM 756 C C . ALA A 1 95 ? 0.802 2.558 -13.181 1.00 80.56 95 ALA A C 1
ATOM 758 O O . ALA A 1 95 ? 0.104 1.948 -13.989 1.00 80.56 95 ALA A O 1
ATOM 759 N N . PRO A 1 96 ? 2.108 2.790 -13.439 1.00 69.50 96 PRO A N 1
ATOM 760 C CA . PRO A 1 96 ? 2.755 2.395 -14.696 1.00 69.50 96 PRO A CA 1
ATOM 761 C C . PRO A 1 96 ? 3.005 0.886 -14.836 1.00 69.50 96 PRO A C 1
ATOM 763 O O . PRO A 1 96 ? 3.336 0.424 -15.926 1.00 69.50 96 PRO A O 1
ATOM 766 N N . ALA A 1 97 ? 2.927 0.140 -13.731 1.00 68.56 97 ALA A N 1
ATOM 767 C CA . ALA A 1 97 ? 3.142 -1.303 -13.677 1.00 68.56 97 ALA A CA 1
ATOM 768 C C . ALA A 1 97 ? 1.828 -2.100 -13.761 1.00 68.56 97 ALA A C 1
ATOM 770 O O . ALA A 1 97 ? 1.870 -3.322 -13.880 1.00 68.56 97 ALA A O 1
ATOM 771 N N . ARG A 1 98 ? 0.665 -1.431 -13.708 1.00 63.75 98 ARG A N 1
ATOM 772 C CA . ARG A 1 98 ? -0.649 -2.071 -13.854 1.00 63.75 98 ARG A CA 1
ATOM 773 C C . ARG A 1 98 ? -0.867 -2.457 -15.328 1.00 63.75 98 ARG A C 1
ATOM 775 O O . ARG A 1 98 ? -0.878 -1.561 -16.170 1.00 63.75 98 ARG A O 1
ATOM 782 N N . PRO A 1 99 ? -1.060 -3.747 -15.666 1.00 49.78 99 PRO A N 1
ATOM 783 C CA . PRO A 1 99 ? -1.142 -4.167 -17.064 1.00 49.78 99 PRO A CA 1
ATOM 784 C C . PRO A 1 99 ? -2.447 -3.772 -17.783 1.00 49.78 99 PRO A C 1
ATOM 786 O O . PRO A 1 99 ? -2.432 -3.740 -19.005 1.00 49.78 99 PRO A O 1
ATOM 789 N N . TYR A 1 100 ? -3.544 -3.417 -17.095 1.00 44.84 100 TYR A N 1
ATOM 790 C CA . TYR A 1 100 ? -4.788 -2.946 -17.734 1.00 44.84 100 TYR A CA 1
ATOM 791 C C . TYR A 1 100 ? -5.543 -1.919 -16.868 1.00 44.84 100 TYR A C 1
ATOM 793 O O . TYR A 1 100 ? -5.511 -1.972 -15.639 1.00 44.84 100 TYR A O 1
ATOM 801 N N . GLY A 1 101 ? -6.162 -0.941 -17.540 1.00 45.25 101 GLY A N 1
ATOM 802 C CA . GLY A 1 101 ? -6.606 0.335 -16.982 1.00 45.25 101 GLY A CA 1
ATOM 803 C C . GLY A 1 101 ? -7.877 0.322 -16.131 1.00 45.25 101 GLY A C 1
ATOM 804 O O . GLY A 1 101 ? -8.782 -0.489 -16.303 1.00 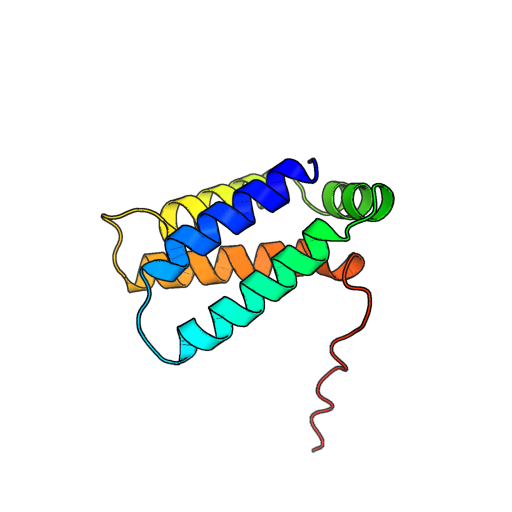45.25 101 GLY A O 1
ATOM 805 N N . ARG A 1 102 ? -7.988 1.344 -15.278 1.00 39.28 102 ARG A N 1
ATOM 806 C CA . ARG A 1 102 ? -9.292 1.924 -14.964 1.00 39.28 102 ARG A CA 1
ATOM 807 C C . ARG A 1 102 ? -9.636 2.785 -16.176 1.00 39.28 102 ARG A C 1
ATOM 809 O O . ARG A 1 102 ? -8.952 3.778 -16.422 1.00 39.28 102 ARG A O 1
ATOM 816 N N . ALA A 1 103 ? -10.631 2.385 -16.967 1.00 38.38 103 ALA A N 1
ATOM 817 C CA . ALA A 1 103 ? -11.286 3.341 -17.851 1.00 38.38 103 ALA A CA 1
ATOM 818 C C . ALA A 1 103 ? -11.624 4.579 -16.998 1.00 38.38 103 ALA A C 1
ATOM 820 O O . ALA A 1 103 ? -12.093 4.400 -15.866 1.00 38.38 103 ALA A O 1
ATOM 821 N N . PRO A 1 104 ? -11.344 5.813 -17.457 1.00 41.56 104 PRO A N 1
ATOM 822 C CA . PRO A 1 104 ? -11.884 6.972 -16.772 1.00 41.56 104 PRO A CA 1
ATOM 823 C C . PRO A 1 104 ? -13.394 6.756 -16.712 1.00 41.56 104 PRO A C 1
ATOM 825 O O . PRO A 1 104 ? -14.009 6.431 -17.728 1.00 41.56 104 PRO A O 1
ATOM 828 N N . HIS A 1 105 ? -13.977 6.852 -15.517 1.00 37.00 105 HIS A N 1
ATOM 829 C CA . HIS A 1 105 ? -15.419 6.982 -15.405 1.00 37.00 105 HIS A CA 1
ATOM 830 C C . HIS A 1 105 ? -15.785 8.205 -16.245 1.00 37.00 105 HIS A C 1
ATOM 832 O O . HIS A 1 105 ? -15.496 9.338 -15.864 1.00 37.00 105 HIS A O 1
ATOM 838 N N . VAL A 1 106 ? -16.319 7.957 -17.439 1.00 43.00 106 VAL A N 1
ATOM 839 C CA . VAL A 1 106 ? -16.957 8.977 -18.253 1.00 43.00 106 VAL A CA 1
ATOM 840 C C . VAL A 1 106 ? -18.196 9.338 -17.454 1.00 43.00 106 VAL A C 1
ATOM 842 O O . VAL A 1 106 ? -19.135 8.554 -17.352 1.00 43.00 106 VAL A O 1
ATOM 845 N N . GLN A 1 107 ? -18.127 10.465 -16.758 1.00 42.62 107 GLN A N 1
ATOM 846 C CA . GLN A 1 107 ? -19.281 11.044 -16.105 1.00 42.62 107 GLN A CA 1
ATOM 847 C C . GLN A 1 107 ? -20.106 11.665 -17.230 1.00 42.62 107 GLN A C 1
ATOM 849 O O . GLN A 1 107 ? -19.808 12.767 -17.683 1.00 42.62 107 GLN A O 1
ATOM 854 N N . GLU A 1 108 ? -21.058 10.897 -17.760 1.00 40.53 108 GLU A N 1
ATOM 855 C CA . GLU A 1 108 ? -22.075 11.431 -18.658 1.00 40.53 108 GLU A CA 1
ATOM 856 C C . GLU A 1 108 ? -22.888 12.476 -17.882 1.00 40.53 108 GLU A C 1
ATOM 858 O O . GLU A 1 108 ? -23.455 12.210 -16.818 1.00 40.53 108 GLU A O 1
ATOM 863 N N . SER A 1 109 ? -22.882 13.698 -18.397 1.00 51.94 109 SER A N 1
ATOM 864 C CA . SER A 1 109 ? -23.829 14.769 -18.099 1.00 51.94 109 SER A CA 1
ATOM 865 C C . SER A 1 109 ? -24.170 15.450 -19.411 1.00 51.94 109 SER A C 1
ATOM 867 O O . SER A 1 109 ? -23.228 15.648 -20.213 1.00 51.94 109 SER A O 1
#

Foldseek 3Di:
DALVLLVVLLVLLVLLLVPDDDPVSVVVVVLSVLLVVLSVPFDPVLRVQLVVVADPVLSVLLVVLSCLLNDPPHDPVSNVVSSVSNSVSSCVSSVVSDPDDDDPPPPDD